Protein AF-A0A5B1M724-F1 (afdb_monomer_lite)

Structure (mmCIF, N/CA/C/O backbone):
data_AF-A0A5B1M724-F1
#
_entry.id   AF-A0A5B1M724-F1
#
loop_
_atom_site.group_PDB
_atom_site.id
_atom_site.type_symbol
_atom_site.label_atom_id
_atom_site.label_alt_id
_atom_site.label_comp_id
_atom_site.label_asym_id
_atom_site.label_entity_id
_atom_site.label_seq_id
_atom_site.pdbx_PDB_ins_code
_atom_site.Cartn_x
_atom_site.Cartn_y
_atom_site.Cartn_z
_atom_site.occupancy
_atom_site.B_iso_or_equiv
_atom_site.auth_seq_id
_atom_site.auth_comp_id
_atom_site.auth_asym_id
_atom_site.auth_atom_id
_atom_site.pdbx_PDB_model_num
ATOM 1 N N . MET A 1 1 ? -12.631 10.609 -11.266 1.00 74.50 1 MET A N 1
ATOM 2 C CA . MET A 1 1 ? -13.516 9.713 -10.477 1.00 74.50 1 MET A CA 1
ATOM 3 C C . MET A 1 1 ? -12.754 9.261 -9.237 1.00 74.50 1 MET A C 1
ATOM 5 O O . MET A 1 1 ? -11.576 8.961 -9.368 1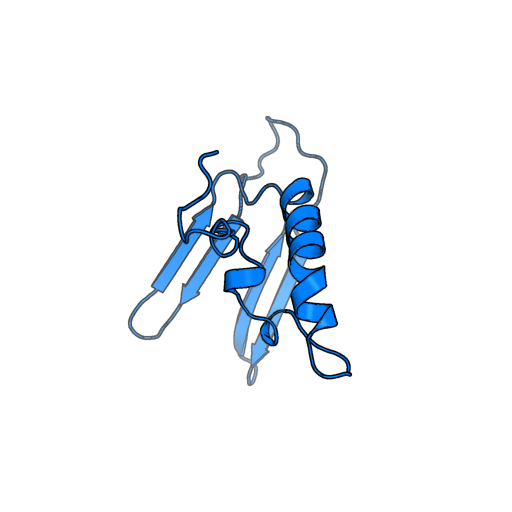.00 74.50 1 MET A O 1
ATOM 9 N N . VAL A 1 2 ? -13.370 9.254 -8.050 1.00 89.62 2 VAL A N 1
ATOM 10 C CA . VAL A 1 2 ? -12.709 8.771 -6.819 1.00 89.62 2 VAL A CA 1
ATOM 11 C C . VAL A 1 2 ? -13.166 7.343 -6.546 1.00 89.62 2 VAL A C 1
ATOM 13 O O . VAL A 1 2 ? -14.364 7.101 -6.412 1.00 89.62 2 VAL A O 1
ATOM 16 N N . HIS A 1 3 ? -12.225 6.408 -6.452 1.00 93.56 3 HIS A N 1
ATOM 17 C CA . HIS A 1 3 ? -12.485 5.050 -5.983 1.00 93.56 3 HIS A CA 1
ATOM 18 C C . HIS A 1 3 ? -12.320 5.008 -4.470 1.00 93.56 3 HIS A C 1
ATOM 20 O O . HIS A 1 3 ? -11.332 5.512 -3.936 1.00 93.56 3 HIS A O 1
ATOM 26 N N . ARG A 1 4 ? -13.298 4.423 -3.775 1.00 96.06 4 ARG A N 1
ATOM 27 C CA . ARG A 1 4 ? -13.308 4.342 -2.314 1.00 96.06 4 ARG A CA 1
ATOM 28 C C . ARG A 1 4 ? -13.596 2.927 -1.848 1.00 96.06 4 ARG A C 1
ATOM 30 O O . ARG A 1 4 ? -14.411 2.229 -2.446 1.00 96.06 4 ARG A O 1
ATOM 37 N N . ALA A 1 5 ? -12.960 2.551 -0.750 1.00 97.31 5 ALA A N 1
ATOM 38 C CA . ALA A 1 5 ? -13.236 1.330 -0.016 1.00 97.31 5 ALA A CA 1
ATOM 39 C C . ALA A 1 5 ? -13.244 1.629 1.485 1.00 97.31 5 ALA A C 1
ATOM 41 O O . ALA A 1 5 ? -12.544 2.526 1.956 1.00 97.31 5 ALA A O 1
ATOM 42 N N . ARG A 1 6 ? -14.043 0.871 2.237 1.00 97.75 6 ARG A N 1
ATOM 43 C CA . ARG A 1 6 ? -14.177 1.024 3.685 1.00 97.75 6 ARG A CA 1
ATOM 44 C C . ARG A 1 6 ? -14.117 -0.342 4.351 1.00 97.75 6 ARG A C 1
ATOM 46 O O . ARG A 1 6 ? -14.883 -1.235 3.999 1.00 97.75 6 ARG A O 1
ATOM 53 N N . GLY A 1 7 ? -13.203 -0.488 5.303 1.00 97.88 7 GLY A N 1
ATOM 54 C CA . GLY A 1 7 ? -13.130 -1.632 6.202 1.00 97.88 7 GLY A CA 1
ATOM 55 C C . GLY A 1 7 ? -13.989 -1.371 7.432 1.00 97.88 7 GLY A C 1
ATOM 56 O O . GLY A 1 7 ? -13.844 -0.332 8.076 1.00 97.88 7 GLY A O 1
ATOM 57 N N . VAL A 1 8 ? -14.886 -2.303 7.747 1.00 98.12 8 VAL A N 1
ATOM 58 C CA . VAL A 1 8 ? -15.847 -2.183 8.849 1.00 98.12 8 VAL A CA 1
ATOM 59 C C . VAL A 1 8 ? -15.590 -3.289 9.870 1.00 98.12 8 VAL A C 1
ATOM 61 O O . VAL A 1 8 ? -15.476 -4.456 9.501 1.00 98.12 8 VAL A O 1
ATOM 64 N N . LEU 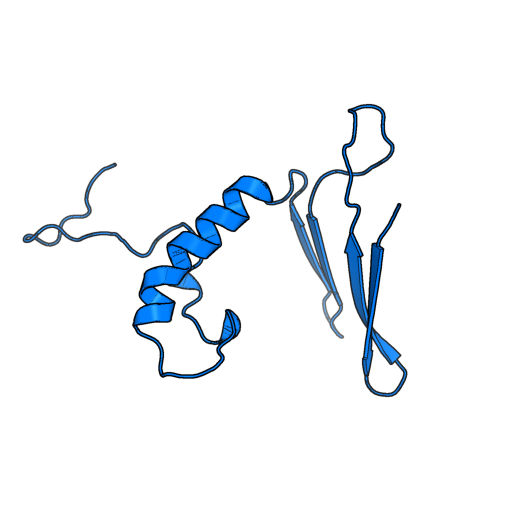A 1 9 ? -15.532 -2.929 11.152 1.00 97.44 9 LEU A N 1
ATOM 65 C CA . LEU A 1 9 ? -15.417 -3.848 12.280 1.00 97.44 9 LEU A CA 1
ATOM 66 C C . LEU A 1 9 ? -16.580 -3.595 13.242 1.00 97.44 9 LEU A C 1
ATOM 68 O O . LEU A 1 9 ? -16.775 -2.476 13.701 1.00 97.44 9 LEU A O 1
ATOM 72 N N . ALA A 1 10 ? -17.362 -4.637 13.536 1.00 97.00 10 ALA A N 1
ATOM 73 C CA . ALA A 1 10 ? -18.544 -4.551 14.404 1.00 97.00 10 ALA A CA 1
ATOM 74 C C . ALA A 1 10 ? -19.567 -3.466 13.988 1.00 97.00 10 ALA A C 1
ATOM 76 O O . ALA A 1 10 ? -20.214 -2.860 14.834 1.00 97.00 10 ALA A O 1
ATOM 77 N N . GLY A 1 11 ? -19.722 -3.232 12.679 1.00 96.81 11 GLY A N 1
ATOM 78 C CA . GLY A 1 11 ? -20.636 -2.220 12.131 1.00 96.81 11 GLY A CA 1
ATOM 79 C C . GLY A 1 11 ? -20.031 -0.820 12.008 1.00 96.81 11 GLY A C 1
ATOM 80 O O . GLY A 1 11 ? -20.594 0.009 11.299 1.00 96.81 11 GLY A O 1
ATOM 81 N N . GLU A 1 12 ? -18.855 -0.587 12.592 1.00 96.69 12 GLU A N 1
ATOM 82 C CA . GLU A 1 12 ? -18.176 0.707 12.566 1.00 96.69 12 GLU A CA 1
ATOM 83 C C . GLU A 1 12 ? -17.038 0.742 11.534 1.00 96.69 12 GLU A C 1
ATOM 85 O O . GLU A 1 12 ? -16.264 -0.215 11.426 1.00 96.69 12 GLU A O 1
ATOM 90 N N . PRO A 1 13 ? -16.895 1.826 10.755 1.00 95.94 13 PRO A N 1
ATOM 91 C CA . PRO A 1 13 ? -15.769 1.993 9.848 1.00 95.94 13 PRO A CA 1
ATOM 92 C C . PRO A 1 13 ? -14.470 2.205 10.627 1.00 95.94 13 PRO A C 1
ATOM 94 O O . PRO A 1 13 ? -14.354 3.136 11.417 1.00 95.94 13 PRO A O 1
ATOM 97 N N . VAL A 1 14 ? -13.474 1.361 10.372 1.00 97.50 14 VAL A N 1
ATOM 98 C CA . VAL A 1 14 ? -12.155 1.436 11.027 1.00 97.50 14 VAL A CA 1
ATOM 99 C C . VAL A 1 14 ? -11.021 1.741 10.054 1.00 97.50 14 VAL A C 1
ATOM 101 O O . VAL A 1 14 ? -9.947 2.153 10.478 1.00 97.50 14 VAL A O 1
ATOM 104 N N . ILE A 1 15 ? -11.247 1.547 8.751 1.00 97.81 15 ILE A N 1
ATOM 105 C CA . ILE A 1 15 ? -10.290 1.869 7.689 1.00 97.81 15 ILE A CA 1
ATOM 106 C C . ILE A 1 15 ? -11.055 2.509 6.537 1.00 97.81 15 ILE A C 1
ATOM 108 O O . ILE A 1 15 ? -12.073 1.973 6.094 1.00 97.81 15 ILE A O 1
ATOM 112 N N . GLU A 1 16 ? -10.534 3.608 6.006 1.00 97.50 16 GLU A N 1
ATOM 113 C CA . GLU A 1 16 ? -11.015 4.215 4.770 1.00 97.50 16 GLU A CA 1
ATOM 114 C C . GLU A 1 16 ? -9.862 4.362 3.791 1.00 97.50 16 GLU A C 1
ATOM 116 O O . GLU A 1 16 ? -8.797 4.862 4.136 1.00 97.50 16 GLU A O 1
ATOM 121 N N . LEU A 1 17 ? -10.089 3.918 2.561 1.00 96.88 17 LEU A N 1
ATOM 122 C CA . LEU A 1 17 ? -9.152 4.067 1.462 1.00 96.88 17 LEU A CA 1
ATOM 123 C C . LEU A 1 17 ? -9.843 4.864 0.366 1.00 96.88 17 LEU A C 1
ATOM 125 O O . LEU A 1 17 ? -10.971 4.554 -0.027 1.00 96.88 17 LEU A O 1
ATOM 129 N N . ALA A 1 18 ? -9.163 5.884 -0.136 1.00 94.94 18 ALA A N 1
ATOM 130 C CA . ALA A 1 18 ? -9.606 6.668 -1.272 1.00 94.94 18 ALA A CA 1
ATOM 131 C C . ALA A 1 18 ? -8.435 6.850 -2.227 1.00 94.94 18 ALA A C 1
ATOM 133 O O . ALA A 1 18 ? -7.315 7.114 -1.807 1.00 94.94 18 ALA A O 1
ATOM 134 N N . THR A 1 19 ? -8.701 6.707 -3.515 1.00 92.00 19 THR A N 1
ATOM 135 C CA . THR A 1 19 ? -7.690 6.889 -4.549 1.00 92.00 19 THR A CA 1
ATOM 136 C C . THR A 1 19 ? -8.327 7.459 -5.805 1.00 92.00 19 THR A C 1
ATOM 138 O O . THR A 1 19 ? -9.502 7.217 -6.110 1.00 92.00 19 THR A O 1
ATOM 141 N N . ARG A 1 20 ? -7.555 8.266 -6.523 1.00 90.56 20 ARG A N 1
ATOM 142 C CA . ARG A 1 20 ? -7.916 8.816 -7.824 1.00 90.56 20 ARG A CA 1
ATOM 143 C C . ARG A 1 20 ? -6.977 8.186 -8.842 1.00 90.56 20 ARG A C 1
ATOM 145 O O . ARG A 1 20 ? -5.793 8.490 -8.859 1.00 90.56 20 ARG A O 1
ATOM 152 N N . PHE A 1 21 ? -7.517 7.312 -9.683 1.00 83.12 21 PHE A N 1
ATOM 153 C CA . PHE A 1 21 ? -6.792 6.769 -10.827 1.00 83.12 21 PHE A CA 1
ATOM 154 C C . PHE A 1 21 ? -7.233 7.495 -12.092 1.00 83.12 21 PHE A C 1
ATOM 156 O O . PHE A 1 21 ? -8.432 7.664 -12.329 1.00 83.12 21 PHE A O 1
ATOM 163 N N . GLY A 1 22 ? -6.267 7.923 -12.897 1.00 83.50 22 GLY A N 1
ATOM 164 C CA . GLY A 1 22 ? -6.524 8.646 -14.132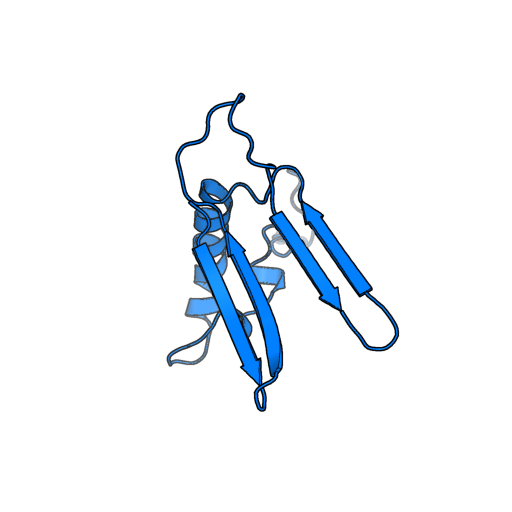 1.00 83.50 22 GLY A CA 1
ATOM 165 C C . GLY A 1 22 ? -5.254 9.233 -14.728 1.00 83.50 22 GLY A C 1
ATOM 166 O O . GLY A 1 22 ? -4.177 9.148 -14.140 1.00 83.50 22 GLY A O 1
ATOM 167 N N . ILE A 1 23 ? -5.411 9.809 -15.914 1.00 83.69 23 ILE A N 1
ATOM 168 C CA . ILE A 1 23 ? -4.448 10.743 -16.490 1.00 83.69 23 ILE A CA 1
ATOM 169 C C . ILE A 1 23 ? -4.915 12.122 -16.030 1.00 83.69 23 ILE A C 1
ATOM 171 O O . ILE A 1 23 ? -6.081 12.447 -16.253 1.00 83.69 23 ILE A O 1
ATOM 175 N N . PHE A 1 24 ? -4.039 12.863 -15.356 1.00 86.06 24 PHE A N 1
ATOM 176 C CA . PHE A 1 24 ? -4.333 14.196 -14.837 1.00 86.06 24 PHE A CA 1
ATOM 177 C C . PHE A 1 24 ? -3.414 15.220 -15.499 1.00 86.06 24 PHE A C 1
ATOM 179 O O . PHE A 1 24 ? -2.219 14.963 -15.669 1.00 86.06 24 PHE A O 1
ATOM 186 N N . GLU A 1 25 ? -3.974 16.359 -15.874 1.00 86.94 25 GLU A N 1
ATOM 187 C CA . GLU A 1 25 ? -3.242 17.530 -16.347 1.00 86.94 25 GLU A CA 1
ATOM 188 C C . GLU A 1 25 ? -2.975 18.501 -15.189 1.00 86.94 25 GLU A C 1
ATOM 190 O O . GLU A 1 25 ? -3.533 18.371 -14.102 1.00 86.94 25 GLU A O 1
ATOM 195 N N . ALA A 1 26 ? -2.093 19.482 -15.401 1.00 83.06 26 ALA A N 1
ATOM 196 C CA . ALA A 1 26 ? -1.699 20.423 -14.348 1.00 83.06 26 ALA A CA 1
ATOM 197 C C . ALA A 1 26 ? -2.863 21.287 -13.826 1.00 83.06 26 ALA A C 1
ATOM 199 O O . ALA A 1 26 ? -2.812 21.745 -12.687 1.00 83.06 26 ALA A O 1
ATOM 200 N N . ASP A 1 27 ? -3.890 21.490 -14.654 1.00 89.12 27 ASP A N 1
ATOM 201 C CA . ASP A 1 27 ? -5.068 22.297 -14.330 1.00 89.12 27 ASP A CA 1
ATOM 202 C C . ASP A 1 27 ? -6.204 21.468 -13.700 1.00 89.12 27 ASP A C 1
ATOM 204 O O . ASP A 1 27 ? -7.233 22.028 -13.311 1.00 89.12 27 ASP A O 1
ATOM 208 N N . ASP A 1 28 ? -6.046 20.143 -13.592 1.00 87.88 28 ASP A N 1
ATOM 209 C CA . ASP A 1 28 ? -7.030 19.300 -12.920 1.00 87.88 28 ASP A CA 1
ATOM 210 C C . ASP A 1 28 ? -7.010 19.552 -11.406 1.00 87.88 28 ASP A C 1
ATOM 212 O O . ASP A 1 28 ? -5.958 19.554 -10.766 1.00 87.88 28 ASP A O 1
ATOM 216 N N . ASP A 1 29 ? -8.197 19.696 -10.807 1.00 87.06 29 ASP A N 1
ATOM 217 C CA . ASP A 1 29 ? -8.381 19.876 -9.359 1.00 87.06 29 ASP A CA 1
ATOM 218 C C . ASP A 1 29 ? -8.187 18.548 -8.598 1.00 87.06 29 ASP A C 1
ATOM 220 O O . ASP A 1 29 ? -9.115 17.929 -8.060 1.00 87.06 29 ASP A O 1
ATOM 224 N N . VAL A 1 30 ? -6.955 18.042 -8.640 1.00 87.25 30 VAL A N 1
ATOM 225 C CA . VAL A 1 30 ? -6.527 16.805 -7.996 1.00 87.25 30 VAL A CA 1
ATOM 226 C C . VAL A 1 30 ? -5.236 17.066 -7.239 1.00 87.25 30 VAL A C 1
ATOM 228 O O . VAL A 1 30 ? -4.172 17.226 -7.830 1.00 87.25 30 VAL A O 1
ATOM 231 N N . GLU A 1 31 ? -5.327 17.061 -5.909 1.00 86.12 31 GLU A N 1
ATOM 232 C CA . GLU A 1 31 ? -4.139 17.135 -5.060 1.00 86.12 31 GLU A CA 1
ATOM 233 C C . GLU A 1 31 ? -3.176 15.977 -5.366 1.00 86.12 31 GLU A C 1
ATOM 235 O O . GLU A 1 31 ? -3.600 14.812 -5.368 1.00 86.12 31 GLU A O 1
ATOM 240 N N . PRO A 1 32 ? -1.891 16.279 -5.619 1.00 85.38 32 PRO A N 1
ATOM 241 C CA . PRO A 1 32 ? -0.882 15.260 -5.821 1.00 85.38 32 PRO A CA 1
ATOM 242 C C . PRO A 1 32 ? -0.510 14.586 -4.499 1.00 85.38 32 PRO A C 1
ATOM 244 O O . PRO A 1 32 ? -0.622 15.155 -3.411 1.00 85.38 32 PRO A O 1
ATOM 247 N N . GLY A 1 33 ? 0.018 13.374 -4.630 1.00 90.12 33 GLY A N 1
ATOM 248 C CA . GLY A 1 33 ? 0.687 12.673 -3.551 1.00 90.12 33 GLY A CA 1
ATOM 249 C C . GLY A 1 33 ? -0.166 11.687 -2.767 1.00 90.12 33 GLY A C 1
ATOM 250 O O . GLY A 1 33 ? -1.292 11.358 -3.135 1.00 90.12 33 GLY A O 1
ATOM 251 N N . ASP A 1 34 ? 0.438 11.180 -1.697 1.00 92.00 34 ASP A N 1
ATOM 252 C CA . ASP A 1 34 ? -0.121 10.149 -0.833 1.00 92.00 34 ASP A CA 1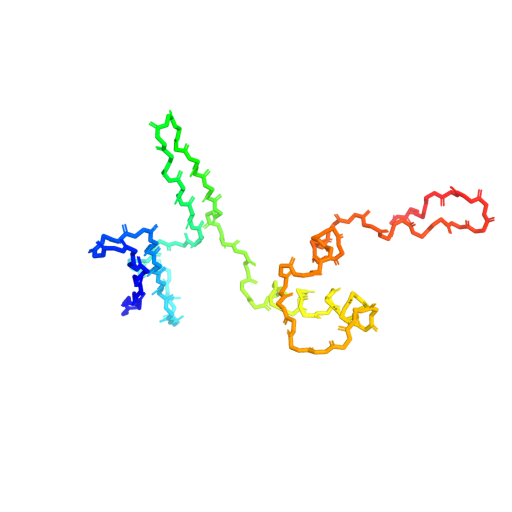
ATOM 253 C C . ASP A 1 34 ? -0.215 10.679 0.600 1.00 92.00 34 ASP A C 1
ATOM 255 O O . ASP A 1 34 ? 0.733 11.278 1.122 1.00 92.00 34 ASP A O 1
ATOM 259 N N . SER A 1 35 ? -1.343 10.430 1.258 1.00 94.62 35 SER A N 1
ATOM 260 C CA . SER A 1 35 ? -1.538 10.746 2.670 1.00 94.62 35 SER A CA 1
ATOM 261 C C . SER A 1 35 ? -2.097 9.545 3.423 1.00 94.62 35 SER A C 1
ATOM 263 O O . SER A 1 35 ? -2.921 8.780 2.918 1.00 94.62 35 SER A O 1
ATOM 265 N N . LEU A 1 36 ? -1.614 9.362 4.648 1.00 96.06 36 LEU A N 1
ATOM 266 C CA . LEU A 1 36 ? -2.074 8.339 5.573 1.00 96.06 36 LEU A CA 1
ATOM 267 C C . LEU A 1 36 ? -2.260 8.967 6.948 1.00 96.06 36 LEU A C 1
ATOM 269 O O . LEU A 1 36 ? -1.315 9.498 7.531 1.00 96.06 36 LEU A O 1
ATOM 273 N N . THR A 1 37 ? -3.462 8.822 7.490 1.00 97.81 37 THR A N 1
ATOM 274 C CA . THR A 1 37 ? -3.780 9.224 8.858 1.00 97.81 37 THR A CA 1
ATOM 275 C C . THR A 1 37 ? -4.158 7.993 9.666 1.00 97.81 37 THR A C 1
ATOM 277 O O . THR A 1 37 ? -5.023 7.216 9.263 1.00 97.81 37 THR A O 1
ATOM 280 N N . ILE A 1 38 ? -3.528 7.824 10.825 1.00 97.69 38 ILE A N 1
ATOM 281 C CA . ILE A 1 38 ? -3.871 6.791 11.802 1.00 97.69 38 ILE A CA 1
ATOM 282 C C . ILE A 1 38 ? -4.358 7.500 13.059 1.00 97.69 38 ILE A C 1
ATOM 284 O O . ILE A 1 38 ? -3.579 8.149 13.757 1.00 97.69 38 ILE A O 1
ATOM 288 N N . VAL A 1 39 ? -5.653 7.374 13.343 1.00 97.12 39 VAL A N 1
ATOM 289 C CA . VAL A 1 39 ? -6.284 7.975 14.522 1.00 97.12 39 VAL A CA 1
ATOM 290 C C . VAL A 1 39 ? -6.268 6.967 15.668 1.00 97.12 39 VAL A C 1
ATOM 292 O O . VAL A 1 39 ? -6.958 5.948 15.632 1.00 97.12 39 VAL A O 1
ATOM 295 N N . GLY A 1 40 ? -5.459 7.244 16.686 1.00 95.31 40 GLY A N 1
ATOM 296 C CA . GLY A 1 40 ? -5.449 6.522 17.953 1.00 95.31 40 GLY A CA 1
ATOM 297 C C . GLY A 1 40 ? -6.308 7.212 19.014 1.00 95.31 40 GLY A C 1
ATOM 298 O O . GLY A 1 40 ? -6.901 8.262 18.789 1.00 95.31 40 GLY A O 1
ATOM 299 N N . ARG A 1 41 ? -6.359 6.627 20.215 1.00 94.88 41 ARG A N 1
ATOM 300 C CA . ARG A 1 41 ? -7.109 7.207 21.348 1.00 94.88 41 ARG A CA 1
ATOM 301 C C . ARG A 1 41 ? -6.480 8.487 21.893 1.00 94.88 41 ARG A C 1
ATOM 303 O O . ARG A 1 41 ? -7.195 9.383 22.319 1.00 94.88 41 ARG A O 1
ATOM 310 N N . GLU A 1 42 ? -5.153 8.530 21.914 1.00 96.69 42 GLU A N 1
ATOM 311 C CA . GLU A 1 42 ? -4.378 9.617 22.527 1.00 96.69 42 GLU A CA 1
ATOM 312 C C . GLU A 1 42 ? -3.633 10.458 21.490 1.00 96.69 42 GLU A C 1
ATOM 314 O O . GLU A 1 42 ? -3.272 11.598 21.764 1.00 96.69 42 GLU A O 1
ATOM 319 N N . GLN A 1 43 ? -3.365 9.888 20.313 1.00 96.75 43 GLN A N 1
ATOM 320 C CA . GLN A 1 43 ? -2.514 10.495 19.299 1.00 96.75 43 GLN A CA 1
ATOM 321 C C . GLN A 1 43 ? -3.039 10.192 17.903 1.00 96.75 43 GLN A C 1
ATOM 323 O O . GLN A 1 43 ? -3.542 9.097 17.640 1.00 96.75 43 GLN A O 1
ATOM 328 N N . THR A 1 44 ? -2.839 11.152 17.009 1.00 97.81 44 THR A N 1
ATOM 329 C CA . THR A 1 44 ? -3.027 10.990 15.570 1.00 97.81 44 THR A CA 1
ATOM 330 C C . THR A 1 44 ? -1.660 11.028 14.905 1.00 97.81 44 THR A C 1
ATOM 332 O O . THR A 1 44 ? -0.876 11.942 15.153 1.00 97.81 44 THR A O 1
ATOM 335 N N . ILE A 1 45 ? -1.374 10.028 14.074 1.00 97.94 45 ILE A N 1
ATOM 336 C CA . ILE A 1 45 ? -0.170 9.981 13.243 1.00 97.94 45 ILE A CA 1
ATOM 337 C C . ILE A 1 45 ? -0.573 10.358 11.827 1.00 97.94 45 ILE A C 1
ATOM 339 O O . ILE A 1 45 ? -1.484 9.753 11.263 1.00 97.94 45 ILE A O 1
ATOM 343 N N . GLU A 1 46 ? 0.134 11.321 11.250 1.00 97.75 46 GLU A N 1
ATOM 344 C CA . GLU A 1 46 ? -0.047 11.741 9.865 1.00 97.75 46 GLU A CA 1
ATOM 345 C C . GLU A 1 46 ? 1.254 11.537 9.100 1.00 97.75 46 GLU A C 1
ATOM 347 O O . GLU A 1 46 ? 2.324 11.991 9.511 1.00 97.75 46 GLU A O 1
ATOM 352 N N . VAL A 1 47 ? 1.154 10.842 7.974 1.00 96.06 47 VAL A N 1
ATOM 353 C CA . VAL A 1 47 ? 2.237 10.680 7.011 1.00 96.06 47 VAL A CA 1
ATOM 354 C C . VAL A 1 47 ? 1.773 11.303 5.710 1.00 96.06 47 VAL A C 1
ATOM 356 O O . VAL A 1 47 ? 0.752 10.902 5.159 1.00 96.06 47 VAL A O 1
ATOM 359 N N . ASN A 1 48 ? 2.536 12.276 5.222 1.00 95.19 48 ASN A N 1
ATOM 360 C CA . ASN A 1 48 ? 2.251 12.977 3.980 1.00 95.19 48 ASN A CA 1
ATOM 361 C C . ASN A 1 48 ? 3.458 12.861 3.050 1.00 95.19 48 ASN A C 1
ATOM 363 O O . ASN A 1 48 ? 4.579 13.208 3.428 1.00 95.19 48 ASN A O 1
ATOM 367 N N . ALA A 1 49 ? 3.214 12.402 1.829 1.00 92.38 49 ALA A N 1
ATOM 368 C CA . ALA A 1 49 ? 4.163 12.388 0.729 1.00 92.38 49 ALA A CA 1
ATOM 369 C C . ALA A 1 49 ? 3.590 13.261 -0.402 1.00 92.38 49 ALA A C 1
ATOM 371 O O . ALA A 1 49 ? 2.887 12.741 -1.264 1.00 92.38 49 ALA A O 1
ATOM 372 N N . PRO A 1 50 ? 3.866 14.581 -0.424 1.00 90.06 50 PRO A N 1
ATOM 373 C CA . PRO A 1 50 ? 3.218 15.519 -1.354 1.00 90.06 50 PRO A CA 1
ATOM 374 C C . PRO A 1 50 ? 3.476 15.239 -2.843 1.00 90.06 50 PRO A C 1
ATOM 376 O O . PRO A 1 50 ? 2.652 15.558 -3.689 1.00 90.06 50 PRO A O 1
ATOM 379 N N . ALA A 1 51 ? 4.618 14.630 -3.175 1.00 86.25 51 ALA A N 1
ATOM 380 C CA . ALA A 1 51 ? 4.929 14.174 -4.536 1.00 86.25 51 ALA A CA 1
ATOM 381 C C . ALA A 1 51 ? 4.474 12.724 -4.803 1.00 86.25 51 ALA A C 1
ATOM 383 O O . ALA A 1 51 ? 4.613 12.212 -5.912 1.00 86.25 51 ALA A O 1
ATOM 384 N N . GLY A 1 52 ? 3.954 12.055 -3.775 1.00 86.75 52 GLY A N 1
ATOM 385 C CA . GLY A 1 52 ? 3.651 10.632 -3.766 1.00 86.75 52 GLY A CA 1
ATOM 386 C C . GLY A 1 52 ? 4.903 9.763 -3.784 1.00 86.75 52 GLY A C 1
ATOM 387 O O . GLY A 1 52 ? 6.034 10.247 -3.708 1.00 86.75 52 GLY A O 1
ATOM 388 N N . TYR A 1 53 ? 4.701 8.454 -3.891 1.00 85.50 53 TYR A N 1
ATOM 389 C CA . TYR A 1 53 ? 5.788 7.470 -3.936 1.00 85.50 53 TYR A CA 1
ATOM 390 C C . TYR A 1 53 ? 6.223 7.068 -5.354 1.00 85.50 53 TYR A C 1
ATOM 392 O O . TYR A 1 53 ? 6.778 5.986 -5.525 1.00 85.50 53 TYR A O 1
ATOM 400 N N . GLU A 1 54 ? 5.962 7.883 -6.383 1.00 85.19 54 GLU A N 1
ATOM 401 C CA . GLU A 1 54 ? 6.256 7.551 -7.792 1.00 85.19 54 GLU A CA 1
ATOM 402 C C . GLU A 1 54 ? 5.798 6.130 -8.167 1.00 85.19 54 GLU A C 1
ATOM 404 O O . GLU A 1 54 ? 6.608 5.248 -8.464 1.00 85.19 54 GLU A O 1
ATOM 409 N N . SER A 1 55 ? 4.481 5.899 -8.118 1.00 81.69 55 SER A N 1
ATOM 410 C CA . SER A 1 55 ? 3.853 4.566 -8.196 1.00 81.69 55 SER A CA 1
ATOM 411 C C . SER A 1 55 ? 4.455 3.622 -9.248 1.00 81.69 55 SER A C 1
ATOM 413 O O . SER A 1 55 ? 4.592 2.429 -8.990 1.00 81.69 55 SER A O 1
ATOM 415 N N . PHE A 1 56 ? 4.840 4.126 -10.426 1.00 84.56 56 PHE A N 1
ATOM 416 C CA . PHE A 1 56 ? 5.442 3.301 -11.476 1.00 84.56 56 PHE A CA 1
ATOM 417 C C . PHE A 1 56 ? 6.807 2.721 -11.066 1.00 84.56 56 PHE A C 1
ATOM 419 O O . PHE A 1 56 ? 7.006 1.506 -11.113 1.00 84.56 56 PHE A O 1
ATOM 426 N N . LEU A 1 57 ? 7.741 3.570 -10.630 1.00 87.75 57 LEU A N 1
ATOM 427 C CA . LEU A 1 57 ? 9.096 3.146 -10.276 1.00 87.75 57 LEU A CA 1
ATOM 428 C C . LEU A 1 57 ? 9.126 2.394 -8.945 1.00 87.75 57 LEU A C 1
ATOM 430 O O . LEU A 1 57 ? 9.812 1.376 -8.835 1.00 87.75 57 LEU A O 1
ATOM 434 N N . SER A 1 58 ? 8.349 2.837 -7.954 1.00 86.94 58 SER A N 1
ATOM 435 C CA . SER A 1 58 ? 8.295 2.171 -6.650 1.00 86.94 58 SER A CA 1
ATOM 436 C C . SER A 1 58 ? 7.675 0.781 -6.720 1.00 86.94 58 SER A C 1
ATOM 438 O O . SER A 1 58 ? 8.154 -0.118 -6.032 1.00 86.94 58 SER A O 1
ATOM 440 N N . THR A 1 59 ? 6.691 0.552 -7.597 1.00 89.81 59 THR A N 1
ATOM 441 C CA . THR A 1 59 ? 6.130 -0.792 -7.816 1.00 89.81 59 THR A CA 1
ATOM 442 C C . THR A 1 59 ? 7.191 -1.756 -8.344 1.00 89.81 59 THR A C 1
ATOM 444 O O . THR A 1 59 ? 7.352 -2.854 -7.807 1.00 89.81 59 THR A O 1
ATOM 447 N N . VAL A 1 60 ? 7.954 -1.343 -9.364 1.00 91.81 60 VAL A N 1
ATOM 448 C CA . VAL A 1 60 ? 9.032 -2.167 -9.937 1.00 91.81 60 VAL A CA 1
ATOM 449 C C . VAL A 1 60 ? 10.122 -2.424 -8.898 1.00 91.81 60 VAL A C 1
ATOM 451 O O . VAL A 1 60 ? 10.549 -3.566 -8.728 1.00 91.81 60 VAL A O 1
ATOM 454 N N . ALA A 1 61 ? 10.538 -1.387 -8.167 1.00 89.38 61 ALA A N 1
ATOM 455 C CA . ALA A 1 61 ? 11.553 -1.506 -7.128 1.00 89.38 61 ALA A CA 1
ATOM 456 C C . ALA A 1 61 ? 11.120 -2.464 -6.007 1.00 89.38 61 ALA A C 1
ATOM 458 O O . ALA A 1 61 ? 11.884 -3.352 -5.636 1.00 89.38 61 ALA A O 1
ATOM 459 N N . MET A 1 62 ? 9.886 -2.342 -5.508 1.00 89.50 62 MET A N 1
ATOM 460 C CA . MET A 1 62 ? 9.337 -3.231 -4.478 1.00 89.50 62 MET A CA 1
ATOM 461 C C . MET A 1 62 ? 9.303 -4.690 -4.940 1.00 89.50 62 MET A C 1
ATOM 463 O O . MET A 1 62 ? 9.734 -5.575 -4.201 1.00 89.50 62 MET A O 1
ATOM 467 N N . ALA A 1 63 ? 8.840 -4.949 -6.168 1.00 91.12 63 ALA A N 1
ATOM 468 C CA . ALA A 1 63 ? 8.797 -6.299 -6.724 1.00 91.12 63 ALA A CA 1
ATOM 469 C C . ALA A 1 63 ? 10.204 -6.900 -6.887 1.00 91.12 63 ALA A C 1
ATOM 471 O O . ALA A 1 63 ? 10.428 -8.050 -6.512 1.00 91.12 63 ALA A O 1
ATOM 472 N N . ALA A 1 64 ? 11.162 -6.118 -7.393 1.00 91.19 64 ALA A N 1
ATOM 473 C CA . ALA A 1 64 ? 12.547 -6.553 -7.553 1.00 91.19 64 ALA A CA 1
ATOM 474 C C . ALA A 1 64 ? 13.226 -6.830 -6.200 1.00 91.19 64 ALA A C 1
ATOM 476 O O . ALA A 1 64 ? 13.862 -7.871 -6.026 1.00 91.19 64 ALA A O 1
ATOM 477 N N . ASN A 1 65 ? 13.042 -5.943 -5.219 1.00 89.00 65 ASN A N 1
ATOM 478 C CA . ASN A 1 65 ? 13.608 -6.092 -3.877 1.00 89.00 65 ASN A CA 1
ATOM 479 C C . ASN A 1 65 ? 13.020 -7.301 -3.127 1.00 89.00 65 ASN A C 1
ATOM 481 O O . ASN A 1 65 ? 13.700 -7.908 -2.302 1.00 89.00 65 ASN A O 1
ATOM 485 N N . ALA A 1 66 ? 11.781 -7.694 -3.437 1.00 90.81 66 ALA A N 1
ATOM 486 C CA . ALA A 1 66 ? 11.123 -8.841 -2.820 1.00 90.81 66 ALA A CA 1
ATOM 487 C C . ALA A 1 66 ? 11.653 -10.206 -3.290 1.00 90.81 66 ALA A C 1
ATOM 489 O O . ALA A 1 66 ? 11.434 -11.194 -2.594 1.00 90.81 66 ALA A O 1
ATOM 490 N N . VAL A 1 67 ? 12.368 -10.294 -4.419 1.00 92.06 67 VAL A N 1
ATOM 491 C CA . VAL A 1 67 ? 12.757 -11.584 -5.026 1.00 92.06 67 VAL A CA 1
ATOM 492 C C . VAL A 1 67 ? 13.556 -12.471 -4.066 1.00 92.06 67 VAL A C 1
ATOM 494 O O . VAL A 1 67 ? 13.185 -13.624 -3.849 1.00 92.06 67 VAL A O 1
ATOM 497 N N . SER A 1 68 ? 14.640 -11.962 -3.472 1.00 90.56 68 SER A N 1
ATOM 498 C CA . SER A 1 68 ? 15.471 -12.766 -2.561 1.00 90.56 68 SER A CA 1
ATOM 499 C C . SER A 1 68 ? 14.751 -13.123 -1.251 1.00 90.56 68 SER A C 1
ATOM 501 O O . SER A 1 68 ? 14.788 -14.296 -0.881 1.00 90.56 68 SER A O 1
ATOM 503 N N . PRO A 1 69 ? 14.061 -12.186 -0.566 1.00 91.19 69 PRO A N 1
ATOM 504 C CA . PRO A 1 69 ? 13.232 -12.514 0.594 1.00 91.19 69 PRO A CA 1
ATOM 505 C C . PRO A 1 69 ? 12.164 -13.570 0.316 1.00 91.19 69 PRO A C 1
ATOM 507 O O . PRO A 1 69 ? 11.992 -14.478 1.120 1.00 91.19 69 PRO A O 1
ATOM 510 N N . VAL A 1 70 ? 11.471 -13.478 -0.823 1.00 93.56 70 VAL A N 1
ATOM 511 C CA . VAL A 1 70 ? 10.442 -14.452 -1.213 1.00 93.56 70 VAL A CA 1
ATOM 512 C C . VAL A 1 70 ? 11.064 -15.820 -1.480 1.00 93.56 70 VAL A C 1
ATOM 514 O O . VAL A 1 70 ? 10.536 -16.823 -1.015 1.00 93.56 70 VAL A O 1
ATOM 517 N N . ALA A 1 71 ? 12.201 -15.876 -2.179 1.00 93.75 71 ALA A N 1
ATOM 518 C CA . ALA A 1 71 ? 12.890 -17.135 -2.460 1.00 93.75 71 ALA A CA 1
ATOM 519 C C . ALA A 1 71 ? 13.413 -17.838 -1.193 1.00 93.75 71 ALA A C 1
ATOM 521 O O . ALA A 1 71 ? 13.535 -19.060 -1.181 1.00 93.75 71 ALA A O 1
ATOM 522 N N . ALA A 1 72 ? 13.731 -17.075 -0.144 1.00 92.69 72 ALA A N 1
ATOM 523 C CA . ALA A 1 72 ? 14.186 -17.594 1.144 1.00 92.69 72 ALA A CA 1
ATOM 524 C C . ALA A 1 72 ? 13.040 -17.905 2.126 1.00 92.69 72 ALA A C 1
ATOM 526 O O . ALA A 1 72 ? 13.298 -18.434 3.207 1.00 92.69 72 ALA A O 1
ATOM 527 N N . ALA A 1 73 ? 11.798 -17.547 1.794 1.00 93.69 73 ALA A N 1
ATOM 528 C CA . ALA A 1 73 ? 10.655 -17.751 2.670 1.00 93.69 73 ALA A CA 1
ATOM 529 C C . ALA A 1 73 ? 10.174 -19.209 2.655 1.00 93.69 73 ALA A C 1
ATOM 531 O O . ALA A 1 73 ? 10.296 -19.931 1.665 1.00 93.69 73 ALA A O 1
ATOM 532 N N . GLU A 1 74 ? 9.555 -19.621 3.759 1.00 94.56 74 GLU A N 1
ATOM 533 C CA . GLU A 1 74 ? 8.860 -20.903 3.851 1.00 94.56 74 GLU A CA 1
ATOM 534 C C . GLU A 1 74 ? 7.726 -20.998 2.808 1.00 94.56 74 GLU A C 1
ATOM 536 O O . GLU A 1 74 ? 6.975 -20.023 2.642 1.00 94.56 74 GLU A O 1
ATOM 541 N N . PRO A 1 75 ? 7.523 -22.165 2.162 1.00 95.75 75 PRO A N 1
ATOM 542 C CA . PRO A 1 75 ? 6.494 -22.349 1.142 1.00 95.75 75 PRO A CA 1
ATOM 543 C C . PRO A 1 75 ? 5.085 -21.935 1.588 1.00 95.75 75 PRO A C 1
ATOM 545 O O . PRO A 1 75 ? 4.721 -22.025 2.764 1.00 95.75 75 PRO A O 1
ATOM 548 N N . GLY A 1 76 ? 4.266 -21.530 0.615 1.00 95.56 76 GLY A N 1
ATOM 549 C CA . GLY A 1 76 ? 2.857 -21.189 0.810 1.00 95.56 76 GLY A CA 1
ATOM 550 C C . GLY A 1 76 ? 2.483 -19.826 0.235 1.00 95.56 76 GLY A C 1
ATOM 551 O O . GLY A 1 76 ? 3.308 -19.121 -0.344 1.00 95.56 76 GLY A O 1
ATOM 552 N N . PHE A 1 77 ? 1.211 -19.457 0.392 1.00 94.94 77 PHE A N 1
ATOM 553 C CA . PHE A 1 77 ? 0.738 -18.120 0.051 1.00 94.94 77 PHE A CA 1
ATOM 554 C C . PHE A 1 77 ? 1.126 -17.149 1.171 1.00 94.94 77 PHE A C 1
ATOM 556 O O . PHE A 1 77 ? 0.641 -17.273 2.295 1.00 94.94 77 PHE A O 1
ATOM 563 N N . ARG A 1 78 ? 2.033 -16.219 0.864 1.00 92.19 78 ARG A N 1
ATOM 564 C CA . ARG A 1 78 ? 2.603 -15.246 1.806 1.00 92.19 78 ARG A CA 1
ATOM 565 C C . ARG A 1 78 ? 2.239 -13.827 1.394 1.00 92.19 78 ARG A C 1
ATOM 567 O O . ARG A 1 78 ? 2.035 -13.542 0.215 1.00 92.19 78 ARG A O 1
ATOM 574 N N . THR A 1 79 ? 2.204 -12.935 2.369 1.00 93.19 79 THR A N 1
ATOM 575 C CA . THR A 1 79 ? 2.024 -11.498 2.179 1.00 93.19 79 THR A CA 1
ATOM 576 C C . THR A 1 79 ? 3.348 -10.764 2.374 1.00 93.19 79 THR A C 1
ATOM 578 O O . THR A 1 79 ? 4.301 -11.295 2.939 1.00 93.19 79 THR A O 1
ATOM 581 N N . VAL A 1 80 ? 3.409 -9.500 1.958 1.00 90.88 80 VAL A N 1
ATOM 582 C CA . VAL A 1 80 ? 4.582 -8.646 2.216 1.00 90.88 80 VAL A CA 1
ATOM 583 C C . VAL A 1 80 ? 4.843 -8.409 3.709 1.00 90.88 80 VAL A C 1
ATOM 585 O O . VAL A 1 80 ? 5.967 -8.075 4.068 1.00 90.88 80 VAL A O 1
ATOM 588 N N . LEU A 1 81 ? 3.843 -8.612 4.578 1.00 90.25 81 LEU A N 1
ATOM 589 C CA . LEU A 1 81 ? 3.997 -8.518 6.035 1.00 90.25 81 LEU A CA 1
ATOM 590 C C . LEU A 1 81 ? 4.806 -9.684 6.616 1.00 90.25 81 LEU A C 1
ATOM 592 O O . LEU A 1 81 ? 5.353 -9.563 7.707 1.00 90.25 81 LEU A O 1
ATOM 596 N N . ASP A 1 82 ? 4.902 -10.792 5.880 1.00 90.50 82 ASP A N 1
ATOM 597 C CA . ASP A 1 82 ? 5.676 -11.969 6.273 1.00 90.50 82 ASP A CA 1
ATOM 598 C C . ASP A 1 82 ? 7.164 -11.846 5.891 1.00 90.50 82 ASP A C 1
ATOM 600 O O . ASP A 1 82 ? 7.961 -12.730 6.204 1.00 90.50 82 ASP A O 1
ATOM 604 N N . LEU A 1 83 ? 7.548 -10.771 5.190 1.00 88.38 83 LEU A N 1
ATOM 605 C CA . LEU A 1 83 ? 8.901 -10.551 4.682 1.00 88.38 83 LEU A 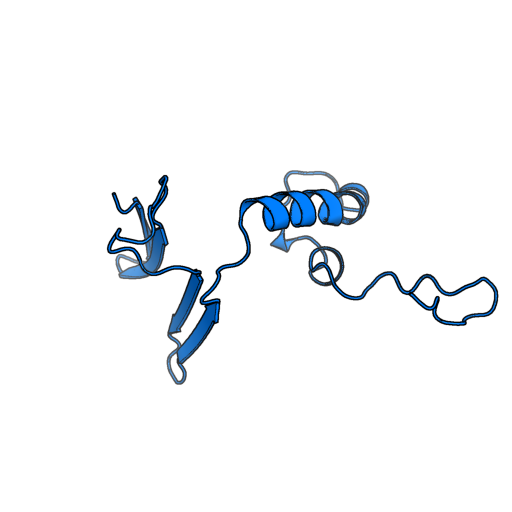CA 1
ATOM 606 C C . LEU A 1 83 ? 9.654 -9.497 5.518 1.00 88.38 83 LEU A C 1
ATOM 608 O O . LEU A 1 83 ? 9.045 -8.565 6.046 1.00 88.38 83 LEU A O 1
ATOM 612 N N . PRO A 1 84 ? 10.997 -9.567 5.607 1.00 84.69 84 PRO A N 1
ATOM 613 C CA . PRO A 1 84 ? 11.781 -8.559 6.315 1.00 84.69 84 PRO A CA 1
ATOM 614 C C . PRO A 1 84 ? 11.657 -7.176 5.656 1.00 84.69 84 PRO A C 1
ATOM 616 O O . PRO A 1 84 ? 12.148 -6.959 4.548 1.00 84.69 84 PRO A O 1
ATOM 619 N N . VAL A 1 85 ? 11.071 -6.207 6.366 1.00 78.94 85 VAL A N 1
ATOM 620 C CA . VAL A 1 85 ? 10.852 -4.829 5.874 1.00 78.94 85 VAL A CA 1
ATOM 621 C C . VAL A 1 85 ? 12.147 -4.176 5.371 1.00 78.94 85 VAL A C 1
ATOM 623 O O . VAL A 1 85 ? 12.149 -3.522 4.330 1.00 78.94 85 VAL A O 1
ATOM 626 N N . ALA A 1 86 ? 13.273 -4.411 6.054 1.00 68.38 86 ALA A N 1
ATOM 627 C CA . ALA A 1 86 ? 14.588 -3.883 5.674 1.00 68.38 86 ALA A CA 1
ATOM 628 C C . ALA A 1 86 ? 15.149 -4.455 4.355 1.00 68.38 86 ALA A C 1
ATOM 630 O O . ALA A 1 86 ? 16.095 -3.901 3.796 1.00 68.38 86 ALA A O 1
ATOM 631 N N . ALA A 1 87 ? 14.603 -5.571 3.868 1.00 65.00 87 ALA A N 1
ATOM 632 C CA . ALA A 1 87 ? 14.956 -6.132 2.568 1.00 65.00 87 ALA A CA 1
ATOM 633 C C . ALA A 1 87 ? 14.079 -5.572 1.435 1.00 65.00 87 ALA A C 1
ATOM 635 O O . ALA A 1 87 ? 14.502 -5.572 0.285 1.00 65.00 87 ALA A O 1
ATOM 636 N N . LEU A 1 88 ? 12.883 -5.069 1.760 1.00 70.12 88 LEU A N 1
ATOM 637 C CA . LEU A 1 88 ? 11.944 -4.479 0.801 1.00 70.12 88 LEU A CA 1
ATOM 638 C C . LEU A 1 88 ? 12.181 -2.977 0.606 1.00 70.12 88 LEU A C 1
ATOM 640 O O . LEU A 1 88 ? 12.124 -2.470 -0.517 1.00 70.12 88 LEU A O 1
ATOM 644 N N . ALA A 1 89 ? 12.479 -2.263 1.693 1.00 67.81 89 ALA A N 1
ATOM 645 C CA . ALA A 1 89 ? 12.766 -0.838 1.658 1.00 67.81 89 ALA A CA 1
ATOM 646 C C . ALA A 1 89 ? 14.104 -0.586 0.942 1.00 67.81 89 ALA A C 1
ATOM 648 O O . ALA A 1 89 ? 15.160 -1.034 1.383 1.00 67.81 89 ALA A O 1
ATOM 649 N N . SER A 1 90 ? 14.060 0.162 -0.164 1.00 55.47 90 SER A N 1
ATOM 650 C CA . SER A 1 90 ? 15.158 0.366 -1.125 1.00 55.47 90 SER A CA 1
ATOM 651 C C . SER A 1 90 ? 16.423 1.073 -0.589 1.00 55.47 90 SER A C 1
ATOM 653 O O . SER A 1 90 ? 17.265 1.498 -1.381 1.00 55.47 90 SER A O 1
ATOM 655 N N . LYS A 1 91 ? 16.608 1.220 0.726 1.00 54.66 91 LYS A N 1
ATOM 656 C CA . LYS A 1 91 ? 17.836 1.771 1.309 1.00 54.66 91 LYS A CA 1
ATOM 657 C C . LYS A 1 91 ? 18.285 0.956 2.522 1.00 54.66 91 LYS A C 1
ATOM 659 O O . LYS A 1 91 ? 17.737 1.114 3.605 1.00 54.66 91 LYS A O 1
ATOM 664 N N . GLY A 1 92 ? 19.351 0.166 2.356 1.00 50.62 92 GLY A N 1
ATOM 665 C CA . GLY A 1 92 ? 20.337 0.033 3.437 1.00 50.62 92 GLY A CA 1
ATOM 666 C C . GLY A 1 92 ? 20.932 -1.336 3.771 1.00 50.62 92 GLY A C 1
ATOM 667 O O . GLY A 1 92 ? 21.875 -1.354 4.551 1.00 50.62 92 GLY A O 1
ATOM 668 N N . SER A 1 93 ? 20.480 -2.470 3.226 1.00 46.16 93 SER A N 1
ATOM 669 C CA . SER A 1 93 ? 20.983 -3.778 3.706 1.00 46.16 93 SER A CA 1
ATOM 670 C C . SER A 1 93 ? 22.097 -4.425 2.871 1.00 46.16 93 SER A C 1
ATOM 672 O O . SER A 1 93 ? 22.763 -5.331 3.362 1.00 46.16 93 SER A O 1
ATOM 674 N N . ARG A 1 94 ? 22.397 -3.941 1.656 1.00 52.09 94 ARG A N 1
ATOM 675 C CA . ARG A 1 94 ? 23.587 -4.378 0.898 1.00 52.09 94 ARG A CA 1
ATOM 676 C C . ARG A 1 94 ? 24.734 -3.376 1.009 1.00 52.09 94 ARG A C 1
ATOM 678 O O . ARG A 1 94 ? 25.226 -2.871 0.006 1.00 52.09 94 ARG A O 1
ATOM 685 N N . MET A 1 95 ? 25.229 -3.156 2.225 1.00 49.47 95 MET A N 1
ATOM 686 C CA . MET A 1 95 ? 26.676 -2.976 2.345 1.00 49.47 95 MET A CA 1
ATOM 687 C C . MET A 1 95 ? 27.286 -4.352 2.099 1.00 49.47 95 MET A C 1
ATOM 689 O O . MET A 1 95 ? 27.372 -5.178 3.003 1.00 49.47 95 MET A O 1
ATOM 693 N N . VAL A 1 96 ? 27.632 -4.646 0.847 1.00 48.44 96 VAL A N 1
ATOM 694 C CA . VAL A 1 96 ? 28.510 -5.782 0.574 1.00 48.44 96 VAL A CA 1
ATOM 695 C C . VAL A 1 96 ? 29.850 -5.396 1.187 1.00 48.44 96 VAL A C 1
ATOM 697 O O . VAL A 1 96 ? 30.538 -4.524 0.659 1.00 48.44 96 VAL A O 1
ATOM 700 N N . ALA A 1 97 ? 30.171 -5.967 2.346 1.00 49.72 97 ALA A N 1
ATOM 701 C CA . ALA A 1 97 ? 31.525 -5.910 2.861 1.00 49.72 97 ALA A CA 1
ATOM 702 C C . ALA A 1 97 ? 32.437 -6.542 1.803 1.00 49.72 97 ALA A C 1
ATOM 704 O O . ALA A 1 97 ? 32.160 -7.648 1.325 1.00 49.72 97 ALA A O 1
ATOM 705 N N . GLY A 1 98 ? 33.500 -5.836 1.419 1.00 51.72 98 GLY A N 1
ATOM 706 C CA . GLY A 1 98 ? 34.599 -6.471 0.700 1.00 51.72 98 GLY A CA 1
ATOM 707 C C . GLY A 1 98 ? 35.149 -7.656 1.511 1.00 51.72 98 GLY A C 1
ATOM 708 O O . GLY A 1 98 ? 34.856 -7.778 2.705 1.00 51.72 98 GLY A O 1
ATOM 709 N N . PRO A 1 99 ? 35.963 -8.541 0.913 1.00 55.12 99 PRO A N 1
ATOM 710 C CA . PRO A 1 99 ? 36.609 -9.648 1.633 1.00 55.12 99 PRO A CA 1
ATOM 711 C C . PRO A 1 99 ? 37.471 -9.202 2.840 1.00 55.12 99 PRO A C 1
ATOM 713 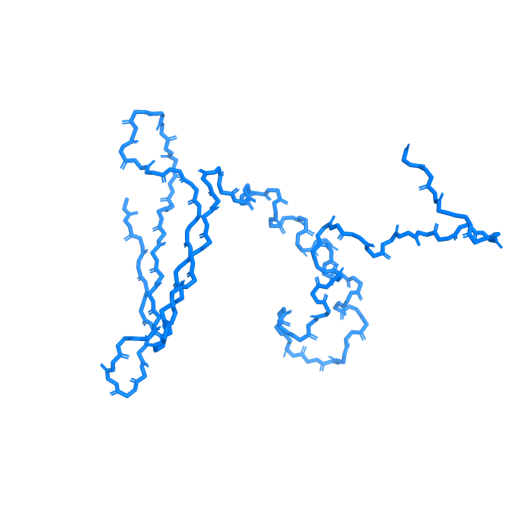O O . PRO A 1 99 ? 37.923 -10.041 3.612 1.00 55.12 99 PRO A O 1
ATOM 716 N N . ASP A 1 100 ? 37.674 -7.895 3.013 1.00 64.19 100 ASP A N 1
ATOM 717 C CA . ASP A 1 100 ? 38.404 -7.196 4.070 1.00 64.19 100 ASP A CA 1
ATOM 718 C C . ASP A 1 100 ? 37.509 -6.426 5.073 1.00 64.19 100 ASP A C 1
ATOM 720 O O . ASP A 1 100 ? 38.027 -5.801 5.997 1.00 64.19 100 ASP A O 1
ATOM 724 N N . GLY A 1 101 ? 36.177 -6.462 4.932 1.00 53.34 101 GLY A N 1
ATOM 725 C CA . GLY A 1 101 ? 35.248 -5.800 5.857 1.00 53.34 101 GLY A CA 1
ATOM 726 C C . GLY A 1 101 ? 34.990 -4.311 5.589 1.00 53.34 101 GLY A C 1
ATOM 727 O O . GLY A 1 101 ? 34.289 -3.669 6.372 1.00 53.34 101 GLY A O 1
ATOM 728 N N . THR A 1 102 ? 35.513 -3.741 4.501 1.00 55.16 102 THR A N 1
ATOM 729 C CA . THR A 1 102 ? 35.363 -2.304 4.211 1.00 55.16 102 THR A CA 1
ATOM 730 C C . THR A 1 102 ? 34.048 -2.020 3.463 1.00 55.16 102 THR A C 1
ATOM 732 O O . THR A 1 102 ? 33.700 -2.778 2.550 1.00 55.16 102 THR A O 1
ATOM 735 N N . PRO A 1 103 ? 33.294 -0.948 3.793 1.00 48.16 103 PRO A N 1
ATOM 736 C CA . PRO A 1 103 ? 32.106 -0.568 3.030 1.00 48.16 103 PRO A CA 1
ATOM 737 C C . PRO A 1 103 ? 32.492 -0.131 1.611 1.00 48.16 103 PRO A C 1
ATOM 739 O O . PRO A 1 103 ? 33.344 0.742 1.429 1.00 48.16 103 PRO A O 1
ATOM 742 N N . ALA A 1 104 ? 31.850 -0.726 0.602 1.00 52.66 104 ALA A N 1
ATOM 743 C CA . ALA A 1 104 ? 32.004 -0.307 -0.786 1.00 52.66 104 ALA A CA 1
ATOM 744 C C . ALA A 1 104 ? 31.546 1.153 -0.945 1.00 52.66 104 ALA A C 1
ATOM 746 O O . ALA A 1 104 ? 30.410 1.498 -0.611 1.00 52.66 104 ALA A O 1
ATOM 747 N N . LYS A 1 105 ? 32.444 2.017 -1.432 1.00 39.09 105 LYS A N 1
ATOM 748 C CA . LYS A 1 105 ? 32.104 3.392 -1.813 1.00 39.09 105 LYS A CA 1
ATOM 749 C C . LYS A 1 105 ? 31.291 3.359 -3.109 1.00 39.09 105 LYS A C 1
ATOM 751 O O . LYS A 1 105 ? 31.665 2.639 -4.033 1.00 39.09 105 LYS A O 1
ATOM 756 N N . VAL A 1 106 ? 30.197 4.120 -3.126 1.00 46.88 106 VAL A N 1
ATOM 757 C CA . VAL A 1 106 ? 29.410 4.446 -4.328 1.00 46.88 106 VAL A CA 1
ATOM 758 C C . VAL A 1 106 ? 30.247 5.310 -5.261 1.00 46.88 106 VAL A C 1
ATOM 760 O O . VAL A 1 106 ? 30.926 6.223 -4.733 1.00 46.88 106 VAL A O 1
#

Sequence (106 aa):
MVHRARGVLAGEPVIELATRFGIFEADDDVEPGDSLTIVGREQTIEVNAPAGYESFLSTVAMAANAVSPVAAAEPGFRTVLDLPVAALASKGSRMVAGPDGTPAKV

pLDDT: mean 84.25, std 15.88, range [39.09, 98.12]

Organism: NCBI:txid2607659

Secondary structure (DSSP, 8-state):
-EEEEEEEETTEEEEEEEEE-S---TTSS---SEEEEEE-SS-EEEEEETTTT-HHHHHHHHHHHHHHHHHTSPSS---GGGS-HHHHSSSSS---B-TTSPBPP-

Radius of gyration: 19.12 Å; chains: 1; bounding box: 59×45×39 Å

Foldseek 3Di:
DKDKDFDDDPNHTQDIDIDDDDDDDPPDPDQAEDWDWHDDPVDIDIDTDRNYPPVVVLVVLQVVLCPVQVVPDDDDDDDPVSGDPVSRPPDDDPQPQDVPRDRDDD

InterPro domains:
  IPR045760 2,4-diaminopentanoate dehydrogenase, C-terminal domain [PF19328] (3-88)